Protein AF-A0A821WM45-F1 (afdb_monomer_lite)

Radius of gyration: 23.04 Å; chains: 1; bounding box: 52×31×75 Å

Sequence (99 aa):
MGAAARQQMNRDVIVLRRIILIVTILLVLGVPGPIFIIMRFINGRLHPLAYRITWLTGLTGILFLSIALCIITPQMKTILMTMTVRRIRVAALTTGYRF

pLDDT: mean 78.33, std 7.9, range [47.94, 89.0]

Foldseek 3Di:
DDPVVVVVVVVVVLVVVLVVVLVVLCCVLVVLVVVQVVVCVVVVDRDPVSVVVNVVSVVVSVVVSVVSCCVSPVVNVVVVVVVVVVVVVVVCVVVVPDD

Secondary structure (DSSP, 8-state):
--HHHHHHHHHHHHHHHHHHHHHHHHHHHHTHHHHHHHHHHHHS---HHHHHHHHHHHHHHHHHHHHHHHHH-HHHHHHHHHHHHHHHHHHHHHHTT--

Structure (mmCIF, N/CA/C/O backbone):
data_AF-A0A821WM45-F1
#
_entry.id   AF-A0A821WM45-F1
#
loop_
_atom_site.group_PDB
_atom_site.id
_atom_site.type_symbol
_atom_site.label_atom_id
_atom_site.label_alt_id
_atom_site.label_comp_id
_atom_site.label_asym_id
_atom_site.label_entity_id
_atom_site.label_seq_id
_atom_site.pdbx_PDB_ins_code
_atom_site.Cartn_x
_atom_site.Cartn_y
_atom_site.Cartn_z
_atom_site.occupancy
_atom_site.B_iso_or_equiv
_atom_site.auth_seq_id
_atom_site.auth_comp_id
_atom_site.auth_asym_id
_atom_site.auth_atom_id
_atom_site.pdbx_PDB_model_num
ATOM 1 N N . MET A 1 1 ? -34.455 -14.919 7.027 1.00 54.88 1 MET A N 1
ATOM 2 C CA . MET A 1 1 ? -32.990 -14.706 7.120 1.00 54.88 1 MET A CA 1
ATOM 3 C C . MET A 1 1 ? -32.686 -13.895 8.374 1.00 54.88 1 MET A C 1
ATOM 5 O O . MET A 1 1 ? -33.064 -12.731 8.439 1.00 54.88 1 MET A O 1
ATOM 9 N N . GLY A 1 2 ? -32.122 -14.539 9.401 1.00 71.56 2 GLY A N 1
ATOM 10 C CA . GLY A 1 2 ? -31.995 -13.982 10.754 1.00 71.56 2 GLY A CA 1
ATOM 11 C C . GLY A 1 2 ? -31.004 -12.818 10.867 1.00 71.56 2 GLY A C 1
ATOM 12 O O . GLY A 1 2 ? -30.058 -12.715 10.087 1.00 71.56 2 GLY A O 1
ATOM 13 N N . ALA A 1 3 ? -31.209 -11.949 11.862 1.00 71.06 3 ALA A N 1
ATOM 14 C CA . ALA A 1 3 ? -30.393 -10.757 12.122 1.00 71.06 3 ALA A CA 1
ATOM 15 C C . ALA A 1 3 ? -28.877 -11.044 12.226 1.00 71.06 3 ALA A C 1
ATOM 17 O O . ALA A 1 3 ? -28.067 -10.214 11.814 1.00 71.06 3 ALA A O 1
ATOM 18 N N . ALA A 1 4 ? -28.495 -12.243 12.681 1.00 70.50 4 ALA A N 1
ATOM 19 C CA . ALA A 1 4 ? -27.104 -12.696 12.736 1.00 70.50 4 ALA A CA 1
ATOM 20 C C . ALA A 1 4 ? -26.440 -12.801 11.346 1.00 70.50 4 ALA A C 1
ATOM 22 O O . ALA A 1 4 ? -25.298 -12.380 11.175 1.00 70.50 4 ALA A O 1
ATOM 23 N N . ALA A 1 5 ? -27.168 -13.268 10.322 1.00 73.06 5 ALA A N 1
ATOM 24 C CA . ALA A 1 5 ? -26.644 -13.370 8.956 1.00 73.06 5 ALA A CA 1
ATOM 25 C C . ALA A 1 5 ? -26.374 -11.985 8.340 1.00 73.06 5 ALA A C 1
ATOM 27 O O . ALA A 1 5 ? -25.375 -11.789 7.651 1.00 73.06 5 ALA A O 1
ATOM 28 N N . ARG A 1 6 ? -27.218 -10.989 8.653 1.00 70.00 6 ARG A N 1
ATOM 29 C CA . ARG A 1 6 ? -27.025 -9.595 8.210 1.00 70.00 6 ARG A CA 1
ATOM 30 C C . ARG A 1 6 ? -25.785 -8.954 8.845 1.00 70.00 6 ARG A C 1
ATOM 32 O O . ARG A 1 6 ? -25.069 -8.212 8.180 1.00 70.00 6 ARG A O 1
ATOM 39 N N . GLN A 1 7 ? -25.501 -9.258 10.113 1.00 72.88 7 GLN A N 1
ATOM 40 C CA . GLN A 1 7 ? -24.297 -8.768 10.796 1.00 72.88 7 GLN A CA 1
ATOM 41 C C . GLN A 1 7 ? -23.006 -9.397 10.256 1.00 72.88 7 GLN A C 1
ATOM 43 O O . GLN A 1 7 ? -21.981 -8.716 10.189 1.00 72.88 7 GLN A O 1
ATOM 48 N N . GLN A 1 8 ? -23.039 -10.674 9.868 1.00 75.19 8 GLN A N 1
ATOM 49 C CA . GLN A 1 8 ? -21.914 -11.337 9.202 1.00 75.19 8 GLN A CA 1
ATOM 50 C C . GLN A 1 8 ? -21.615 -10.659 7.856 1.00 75.19 8 GLN A C 1
ATOM 52 O O . GLN A 1 8 ? -20.508 -10.177 7.637 1.00 75.19 8 GLN A O 1
ATOM 57 N N . MET A 1 9 ? -22.652 -10.488 7.030 1.00 79.19 9 MET A N 1
ATOM 58 C CA . MET A 1 9 ? -22.539 -9.904 5.692 1.00 79.19 9 MET A CA 1
ATOM 59 C C . MET A 1 9 ? -21.970 -8.477 5.720 1.00 79.19 9 MET A C 1
ATOM 61 O O . MET A 1 9 ? -21.108 -8.132 4.918 1.00 79.19 9 MET A O 1
ATOM 65 N N . ASN A 1 10 ? -22.377 -7.653 6.693 1.00 81.81 10 ASN A N 1
ATOM 66 C CA . ASN A 1 10 ? -21.825 -6.305 6.853 1.00 81.81 10 ASN A CA 1
ATOM 67 C C . ASN A 1 10 ? -20.331 -6.311 7.212 1.00 81.81 10 ASN A C 1
ATOM 69 O O . ASN A 1 10 ? -19.588 -5.447 6.745 1.00 81.81 10 ASN A O 1
ATOM 73 N N . ARG A 1 11 ? -19.874 -7.269 8.031 1.00 79.12 11 ARG A N 1
ATOM 74 C CA . ARG A 1 11 ? -18.447 -7.408 8.359 1.00 79.12 11 ARG A CA 1
ATOM 75 C C . ARG A 1 11 ? -17.642 -7.806 7.128 1.00 79.12 11 ARG A C 1
ATOM 77 O O . ARG A 1 11 ? -16.610 -7.188 6.869 1.00 79.12 11 ARG A O 1
ATOM 84 N N . ASP A 1 12 ? -18.151 -8.745 6.343 1.00 83.38 12 ASP A N 1
ATOM 85 C CA . ASP A 1 12 ? -17.475 -9.222 5.137 1.00 83.38 12 ASP A CA 1
ATOM 86 C C . ASP A 1 12 ? -17.361 -8.118 4.083 1.00 83.38 12 ASP A C 1
ATOM 88 O O . ASP A 1 12 ? -16.286 -7.910 3.528 1.00 83.38 12 ASP A O 1
ATOM 92 N N . VAL A 1 13 ? -18.414 -7.317 3.883 1.00 85.31 13 VAL A N 1
ATOM 93 C CA . VAL A 1 13 ? -18.382 -6.159 2.970 1.00 85.31 13 VAL A CA 1
ATOM 94 C C . VAL A 1 13 ? -17.336 -5.125 3.400 1.00 85.31 13 VAL A C 1
ATOM 96 O O . VAL A 1 13 ? -16.626 -4.571 2.558 1.00 85.31 13 VAL A O 1
ATOM 99 N N . ILE A 1 14 ? -17.192 -4.872 4.706 1.00 84.88 14 ILE A N 1
ATOM 100 C CA . ILE A 1 14 ? -16.162 -3.960 5.224 1.00 84.88 14 ILE A CA 1
ATOM 101 C C . ILE A 1 14 ? -14.762 -4.510 4.935 1.00 84.88 14 ILE A C 1
ATOM 103 O O . ILE A 1 14 ? -13.890 -3.755 4.501 1.00 84.88 14 ILE A O 1
ATOM 107 N N . VAL A 1 15 ? -14.534 -5.807 5.157 1.00 84.06 15 VAL A N 1
ATOM 108 C CA . VAL A 1 15 ? -13.249 -6.457 4.855 1.00 84.06 15 VAL A CA 1
ATOM 109 C C . VAL A 1 15 ? -12.963 -6.418 3.354 1.00 84.06 15 VAL A C 1
ATOM 111 O O . VAL A 1 15 ? -11.870 -6.022 2.956 1.00 84.06 15 VAL A O 1
ATOM 114 N N . LEU A 1 16 ? -13.953 -6.722 2.516 1.00 86.81 16 LEU A N 1
ATOM 115 C CA . LEU A 1 16 ? -13.817 -6.698 1.063 1.00 86.81 16 LEU A CA 1
ATOM 116 C C . LEU A 1 16 ? -13.443 -5.300 0.558 1.00 86.81 16 LEU A C 1
ATOM 118 O O . LEU A 1 16 ? -12.488 -5.146 -0.201 1.00 86.81 16 LEU A O 1
ATOM 122 N N . ARG A 1 17 ? -14.129 -4.256 1.044 1.00 85.44 17 ARG A N 1
ATOM 123 C CA . ARG A 1 17 ? -13.827 -2.860 0.693 1.00 85.44 17 ARG A CA 1
ATOM 124 C C . ARG A 1 17 ? -12.388 -2.482 1.045 1.00 85.44 17 ARG A C 1
ATOM 126 O O . ARG A 1 17 ? -11.750 -1.746 0.299 1.00 85.44 17 ARG A O 1
ATOM 133 N N . ARG A 1 18 ? -11.866 -2.990 2.163 1.00 83.12 18 ARG A N 1
ATOM 134 C CA . ARG A 1 18 ? -10.480 -2.758 2.599 1.00 83.12 18 ARG A CA 1
ATOM 135 C C . ARG A 1 18 ? -9.471 -3.447 1.691 1.00 83.12 18 ARG A C 1
ATOM 137 O O . ARG A 1 18 ? -8.496 -2.812 1.304 1.00 83.12 18 ARG A O 1
ATOM 144 N N . ILE A 1 19 ? -9.727 -4.702 1.326 1.00 86.25 19 ILE A N 1
ATOM 145 C CA . ILE A 1 19 ? -8.889 -5.449 0.381 1.00 86.25 19 ILE A CA 1
ATOM 146 C C . ILE A 1 19 ? -8.849 -4.715 -0.960 1.00 86.25 19 ILE A C 1
ATOM 148 O O . ILE A 1 19 ? -7.766 -4.448 -1.468 1.00 86.25 19 ILE A O 1
ATOM 152 N N . ILE A 1 20 ? -10.006 -4.304 -1.487 1.00 89.00 20 ILE A N 1
ATOM 153 C CA . ILE A 1 20 ? -10.092 -3.555 -2.749 1.00 89.00 20 ILE A CA 1
ATOM 154 C C . ILE A 1 20 ? -9.277 -2.257 -2.676 1.00 89.00 20 ILE A C 1
ATOM 156 O O . ILE A 1 20 ? -8.554 -1.934 -3.617 1.00 89.00 20 ILE A O 1
ATOM 160 N N . LEU A 1 21 ? -9.343 -1.532 -1.556 1.00 85.50 21 LEU A N 1
ATOM 161 C CA . LEU A 1 21 ? -8.597 -0.288 -1.366 1.00 85.50 21 LEU A CA 1
ATOM 162 C C . LEU A 1 21 ? -7.079 -0.548 -1.358 1.00 85.50 21 LEU A C 1
ATOM 164 O O . LEU A 1 21 ? -6.345 0.117 -2.085 1.00 85.50 21 LEU A O 1
ATOM 168 N N . ILE A 1 22 ? -6.617 -1.556 -0.612 1.00 84.44 22 ILE A N 1
ATOM 169 C CA . ILE A 1 22 ? -5.199 -1.952 -0.561 1.00 84.44 22 ILE A CA 1
ATOM 170 C C . ILE A 1 22 ? -4.699 -2.386 -1.943 1.00 84.44 22 ILE A C 1
ATOM 172 O O . ILE A 1 22 ? -3.644 -1.931 -2.381 1.00 84.44 22 ILE A O 1
ATOM 176 N N . VAL A 1 23 ? -5.467 -3.217 -2.651 1.00 86.75 23 VAL A N 1
ATOM 177 C CA . VAL A 1 23 ? -5.126 -3.687 -4.001 1.00 86.75 23 VAL A CA 1
ATOM 178 C C . VAL A 1 23 ? -5.061 -2.519 -4.984 1.00 86.75 23 VAL A C 1
ATOM 180 O O . VAL A 1 23 ? -4.114 -2.432 -5.758 1.00 86.75 23 VAL A O 1
ATOM 183 N N . THR A 1 24 ? -6.007 -1.580 -4.921 1.00 87.50 24 THR A N 1
ATOM 184 C CA . THR A 1 24 ? -5.997 -0.383 -5.779 1.00 87.50 24 THR A CA 1
ATOM 185 C C . THR A 1 24 ? -4.756 0.473 -5.528 1.00 87.50 24 THR A C 1
ATOM 187 O O . THR A 1 24 ? -4.091 0.881 -6.477 1.00 87.50 24 THR A O 1
ATOM 190 N N . ILE A 1 25 ? -4.403 0.705 -4.259 1.00 83.94 25 ILE A N 1
ATOM 191 C CA . ILE A 1 25 ? -3.190 1.444 -3.876 1.00 83.94 25 ILE A CA 1
ATOM 192 C C . ILE A 1 25 ? -1.939 0.740 -4.415 1.00 83.94 25 ILE A C 1
ATOM 194 O O . ILE A 1 25 ? -1.094 1.382 -5.039 1.00 83.94 25 ILE A O 1
ATOM 198 N N . LEU A 1 26 ? -1.839 -0.578 -4.222 1.00 83.69 26 LEU A N 1
ATOM 199 C CA . LEU A 1 26 ? -0.725 -1.389 -4.715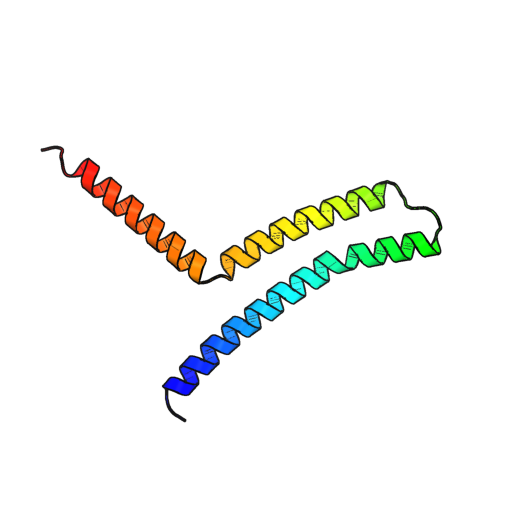 1.00 83.69 26 LEU A CA 1
ATOM 200 C C . LEU A 1 26 ? -0.605 -1.348 -6.237 1.00 83.69 26 LEU A C 1
ATOM 202 O O . LEU A 1 26 ? 0.506 -1.247 -6.743 1.00 83.69 26 LEU A O 1
ATOM 206 N N . LEU A 1 27 ? -1.720 -1.393 -6.968 1.00 85.31 27 LEU A N 1
ATOM 207 C CA . LEU A 1 27 ? -1.704 -1.290 -8.426 1.00 85.31 27 LEU A CA 1
ATOM 208 C C . LEU A 1 27 ? -1.211 0.088 -8.874 1.00 85.31 27 LEU A C 1
ATOM 210 O O . LEU A 1 27 ? -0.281 0.168 -9.669 1.00 85.31 27 LEU A O 1
ATOM 214 N N . VAL A 1 28 ? -1.762 1.174 -8.327 1.00 84.94 28 VAL A N 1
ATOM 215 C CA . VAL A 1 28 ? -1.370 2.541 -8.715 1.00 84.94 28 VAL A CA 1
ATOM 216 C C . VAL A 1 28 ? 0.108 2.814 -8.423 1.00 84.94 28 VAL A C 1
ATOM 218 O O . VAL A 1 28 ? 0.804 3.395 -9.253 1.00 84.94 28 VAL A O 1
ATOM 221 N N . LEU A 1 29 ? 0.609 2.371 -7.269 1.00 81.56 29 LEU A N 1
ATOM 222 C CA . LEU A 1 29 ? 2.008 2.570 -6.875 1.00 81.56 29 LEU A CA 1
ATOM 223 C C . LEU A 1 29 ? 2.970 1.557 -7.504 1.00 81.56 29 LEU A C 1
ATOM 225 O O . LEU A 1 29 ? 4.154 1.853 -7.652 1.00 81.56 29 LEU A O 1
ATOM 229 N N . GLY A 1 30 ? 2.481 0.367 -7.849 1.00 78.31 30 GLY A N 1
ATOM 230 C CA . GLY A 1 30 ? 3.275 -0.726 -8.401 1.00 78.31 30 GLY A CA 1
ATOM 231 C C . GLY A 1 30 ? 3.483 -0.626 -9.908 1.00 78.31 30 GLY A C 1
ATOM 232 O O . GLY A 1 30 ? 4.529 -1.038 -10.390 1.00 78.31 30 GLY A O 1
ATOM 233 N N . VAL A 1 31 ? 2.539 -0.040 -10.652 1.00 83.56 31 VAL A N 1
ATOM 234 C CA . VAL A 1 31 ? 2.581 0.110 -12.122 1.00 83.56 31 VAL A CA 1
ATOM 235 C C . VAL A 1 31 ? 3.796 0.886 -12.672 1.00 83.56 31 VAL A C 1
ATOM 237 O O . VAL A 1 31 ? 4.333 0.473 -13.702 1.00 83.56 31 VAL A O 1
ATOM 240 N N . PRO A 1 32 ? 4.301 1.956 -12.029 1.00 81.00 32 PRO A N 1
ATOM 241 C CA . PRO A 1 32 ? 5.463 2.698 -12.524 1.00 81.00 32 PRO A CA 1
ATOM 242 C C . PRO A 1 32 ? 6.727 1.839 -12.670 1.00 81.00 32 PRO A C 1
ATOM 244 O O . PRO A 1 32 ? 7.489 2.024 -13.616 1.00 81.00 32 PRO A O 1
ATOM 247 N N . GLY A 1 33 ? 6.942 0.868 -11.775 1.00 81.19 33 GLY A N 1
ATOM 248 C CA . GLY A 1 33 ? 8.131 0.007 -11.785 1.00 81.19 33 GLY A CA 1
ATOM 249 C C . GLY A 1 33 ? 8.263 -0.833 -13.065 1.00 81.19 33 GLY A C 1
ATOM 250 O O . GLY A 1 33 ? 9.255 -0.685 -13.784 1.00 81.19 33 GLY A O 1
ATOM 251 N N . PRO A 1 34 ? 7.269 -1.677 -13.400 1.00 83.69 34 PRO A N 1
ATOM 252 C CA . PRO A 1 34 ? 7.224 -2.419 -14.654 1.00 83.69 34 PRO A CA 1
ATOM 253 C C . PRO A 1 34 ? 7.346 -1.525 -15.890 1.00 83.69 34 PRO A C 1
ATOM 255 O O . PRO A 1 34 ? 8.065 -1.889 -16.816 1.00 83.69 34 PRO A O 1
ATOM 258 N N . ILE A 1 35 ? 6.723 -0.339 -15.896 1.00 84.38 35 ILE A N 1
ATOM 259 C CA . ILE A 1 35 ? 6.846 0.617 -17.010 1.00 84.38 35 ILE A CA 1
ATOM 260 C C . ILE A 1 35 ? 8.309 1.031 -17.215 1.00 84.38 35 ILE A C 1
ATOM 262 O O . ILE A 1 35 ? 8.801 1.002 -18.344 1.00 84.38 35 ILE A O 1
ATOM 266 N N . PHE A 1 36 ? 9.039 1.357 -16.142 1.00 81.81 36 PHE A N 1
ATOM 267 C CA . PHE A 1 36 ? 10.461 1.697 -16.244 1.00 81.81 36 PHE A CA 1
ATOM 268 C C . PHE A 1 36 ? 11.326 0.516 -16.699 1.00 81.81 36 PHE A C 1
ATOM 270 O O . PHE A 1 36 ? 12.279 0.715 -17.455 1.00 81.81 36 PHE A O 1
ATOM 277 N N . ILE A 1 37 ? 10.992 -0.712 -16.289 1.00 81.88 37 ILE A N 1
ATOM 278 C CA . ILE A 1 37 ? 11.679 -1.926 -16.756 1.00 81.88 37 ILE A CA 1
ATOM 279 C C . ILE A 1 37 ? 11.448 -2.129 -18.258 1.00 81.88 37 ILE A C 1
ATOM 281 O O . ILE A 1 37 ? 12.406 -2.364 -18.992 1.00 81.88 37 ILE A O 1
ATOM 285 N N . ILE A 1 38 ? 10.211 -1.980 -18.735 1.00 85.69 38 ILE A N 1
ATOM 286 C CA . ILE A 1 38 ? 9.880 -2.085 -20.163 1.00 85.69 38 ILE A CA 1
ATOM 287 C C . ILE A 1 38 ? 10.619 -1.001 -20.959 1.00 85.69 38 ILE A C 1
ATOM 289 O O . ILE A 1 38 ? 11.251 -1.304 -21.970 1.00 85.69 38 ILE A O 1
ATOM 293 N N . MET A 1 39 ? 10.638 0.243 -20.468 1.00 81.69 39 MET A N 1
ATOM 294 C CA . MET A 1 39 ? 11.414 1.327 -21.082 1.00 81.69 39 MET A CA 1
ATOM 295 C C . MET A 1 39 ? 12.911 1.006 -21.172 1.00 81.69 39 MET A C 1
ATOM 297 O O . MET A 1 39 ? 13.538 1.334 -22.180 1.00 81.69 39 MET A O 1
ATOM 301 N N . ARG A 1 40 ? 13.489 0.345 -20.157 1.00 79.31 40 ARG A N 1
ATOM 302 C CA . ARG A 1 40 ? 14.885 -0.122 -20.189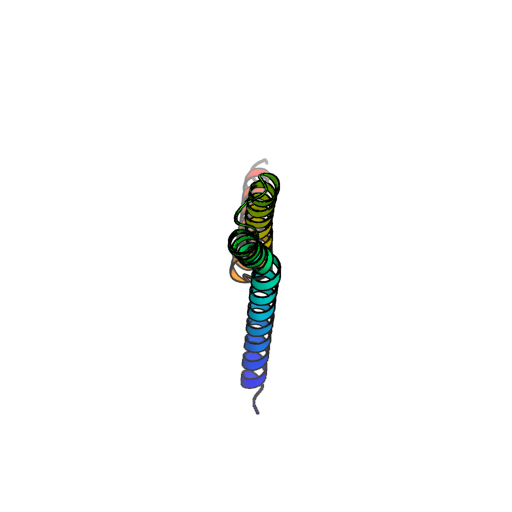 1.00 79.31 40 ARG A CA 1
ATOM 303 C C . ARG A 1 40 ? 15.126 -1.096 -21.332 1.00 79.31 40 ARG A C 1
ATOM 305 O O . ARG A 1 40 ? 16.135 -0.977 -22.019 1.00 79.31 40 ARG A O 1
ATOM 312 N N . PHE A 1 41 ? 14.226 -2.065 -21.484 1.00 84.00 41 PHE A N 1
ATOM 313 C CA . PHE A 1 41 ? 14.336 -3.106 -22.500 1.00 84.00 41 PHE A CA 1
ATOM 314 C C . PHE A 1 41 ? 14.231 -2.533 -23.913 1.00 84.00 41 PHE A C 1
ATOM 316 O O . PHE A 1 41 ? 14.992 -2.946 -24.779 1.00 84.00 41 PHE A O 1
ATOM 323 N N . ILE A 1 42 ? 13.347 -1.554 -24.130 1.00 86.25 42 ILE A N 1
ATOM 324 C CA . ILE A 1 42 ? 13.147 -0.934 -25.447 1.00 86.25 42 ILE A CA 1
ATOM 325 C C . ILE A 1 42 ? 14.300 0.012 -25.805 1.00 86.25 42 ILE A C 1
ATOM 327 O O . ILE A 1 42 ? 14.860 -0.081 -26.892 1.00 86.25 42 ILE A O 1
ATOM 331 N N . ASN A 1 43 ? 14.675 0.924 -24.903 1.00 82.69 43 ASN A N 1
ATOM 332 C CA . ASN A 1 43 ? 15.633 1.989 -25.226 1.00 82.69 43 ASN A CA 1
ATOM 333 C C . ASN A 1 43 ? 17.101 1.594 -25.000 1.00 82.69 43 ASN A C 1
ATOM 335 O O . ASN A 1 43 ? 18.001 2.359 -25.345 1.00 82.69 43 ASN A O 1
ATOM 339 N N . GLY A 1 44 ? 17.371 0.462 -24.340 1.00 78.12 44 GLY A N 1
ATOM 340 C CA . GLY A 1 44 ? 18.725 0.002 -23.997 1.00 78.12 44 GLY A CA 1
ATOM 341 C C . GLY A 1 44 ? 19.491 0.907 -23.018 1.00 78.12 44 GLY A C 1
ATOM 342 O O . GLY A 1 44 ? 20.590 0.564 -22.583 1.00 78.12 44 GLY A O 1
ATOM 343 N N . ARG A 1 45 ? 18.927 2.060 -22.637 1.00 75.69 45 ARG A N 1
ATOM 344 C CA . ARG A 1 45 ? 19.506 3.036 -21.709 1.00 75.69 45 ARG A CA 1
ATOM 345 C C . ARG A 1 45 ? 18.477 3.420 -20.659 1.00 75.69 45 ARG A C 1
ATOM 347 O O . ARG A 1 45 ? 17.357 3.808 -20.984 1.00 75.69 45 ARG A O 1
ATOM 354 N N . LEU A 1 46 ? 18.873 3.342 -19.391 1.00 69.75 46 LEU A N 1
ATOM 355 C CA . LEU A 1 46 ? 18.065 3.842 -18.287 1.00 69.75 46 LEU A CA 1
ATOM 356 C C . LEU A 1 46 ? 18.509 5.265 -17.961 1.00 69.75 46 LEU A C 1
ATOM 358 O O . LEU A 1 46 ? 19.666 5.484 -17.603 1.00 69.75 46 LEU A O 1
ATOM 362 N N . HIS A 1 47 ? 17.603 6.236 -18.070 1.00 77.31 47 HIS A N 1
ATOM 363 C CA . HIS A 1 47 ? 17.914 7.590 -17.626 1.00 77.31 47 HIS A CA 1
ATOM 364 C C . HIS A 1 47 ? 18.160 7.557 -16.106 1.00 77.31 47 HIS A C 1
ATOM 366 O O . HIS A 1 47 ? 17.336 6.992 -15.383 1.00 77.31 47 HIS A O 1
ATOM 372 N N . PRO A 1 48 ? 19.226 8.177 -15.572 1.00 78.69 48 PRO A N 1
ATOM 373 C CA . PRO A 1 48 ? 19.494 8.182 -14.129 1.00 78.69 48 PRO A CA 1
ATOM 374 C C . PRO A 1 48 ? 18.341 8.783 -13.304 1.00 78.69 48 PRO A C 1
ATOM 376 O O . PRO A 1 48 ? 18.157 8.440 -12.136 1.00 78.69 48 PRO A O 1
ATOM 379 N N . LEU A 1 49 ? 17.512 9.630 -13.924 1.00 80.00 49 LEU A N 1
ATOM 380 C CA . LEU A 1 49 ? 16.275 10.138 -13.329 1.00 80.00 49 LEU A CA 1
ATOM 381 C C . LEU A 1 49 ? 15.244 9.033 -13.058 1.00 80.00 49 LEU A C 1
ATOM 383 O O . LEU A 1 49 ? 14.592 9.068 -12.020 1.00 80.00 49 LEU A O 1
ATOM 387 N N . ALA A 1 50 ? 15.114 8.044 -13.946 1.00 79.75 50 ALA A N 1
ATOM 388 C CA . ALA A 1 50 ? 14.146 6.956 -13.799 1.00 79.75 50 ALA A CA 1
ATOM 389 C C . ALA A 1 50 ? 14.412 6.139 -12.528 1.00 79.75 50 ALA A C 1
ATOM 391 O O . ALA A 1 50 ? 13.479 5.765 -11.821 1.00 79.75 50 ALA A O 1
ATOM 392 N N . TYR A 1 51 ? 15.687 5.941 -12.180 1.00 79.00 51 TYR A N 1
ATOM 393 C CA . TYR A 1 51 ? 16.072 5.279 -10.936 1.00 79.00 51 TYR A CA 1
ATOM 394 C C . TYR A 1 51 ? 15.624 6.079 -9.705 1.00 79.00 51 TYR A C 1
ATOM 396 O O . TYR A 1 51 ? 15.010 5.524 -8.797 1.00 79.00 51 TYR A O 1
ATOM 404 N N . ARG A 1 52 ? 15.858 7.399 -9.696 1.00 83.06 52 ARG A N 1
ATOM 405 C CA . ARG A 1 52 ? 15.436 8.280 -8.591 1.00 83.06 52 ARG A CA 1
ATOM 406 C C . ARG A 1 52 ? 13.920 8.319 -8.436 1.00 83.06 52 ARG A C 1
ATOM 408 O O . ARG A 1 52 ? 13.427 8.248 -7.315 1.00 83.06 52 ARG A O 1
ATOM 415 N N . ILE A 1 53 ? 13.196 8.395 -9.552 1.00 82.44 53 ILE A N 1
ATOM 416 C CA . ILE A 1 53 ? 11.732 8.368 -9.556 1.00 82.44 53 ILE A CA 1
ATOM 417 C C . ILE A 1 53 ? 11.243 7.031 -9.001 1.00 82.44 53 ILE A C 1
ATOM 419 O O . ILE A 1 53 ? 10.431 7.033 -8.088 1.00 82.44 53 ILE A O 1
ATOM 423 N N . THR A 1 54 ? 11.801 5.906 -9.452 1.00 81.38 54 THR A N 1
ATOM 424 C CA . THR A 1 54 ? 11.415 4.572 -8.959 1.00 81.38 54 THR A CA 1
ATOM 425 C C . THR A 1 54 ? 11.607 4.447 -7.445 1.00 81.38 54 THR A C 1
ATOM 427 O O . THR A 1 54 ? 10.710 3.977 -6.747 1.00 81.38 54 THR A O 1
ATOM 430 N N . TRP A 1 55 ? 12.739 4.919 -6.912 1.00 82.06 55 TRP A N 1
ATOM 431 C CA . TRP A 1 55 ? 12.989 4.925 -5.467 1.00 82.06 55 TRP A CA 1
ATOM 432 C C . TRP A 1 55 ? 12.025 5.830 -4.697 1.00 82.06 55 TRP A C 1
ATOM 434 O O . TRP A 1 55 ? 11.497 5.418 -3.665 1.00 82.06 55 TRP A O 1
ATOM 444 N N . LEU A 1 56 ? 11.746 7.034 -5.203 1.00 83.25 56 LEU A N 1
ATOM 445 C CA . LEU A 1 56 ? 10.766 7.940 -4.597 1.00 83.25 56 LEU A CA 1
ATOM 446 C C . LEU A 1 56 ? 9.356 7.338 -4.606 1.00 83.25 56 LEU A C 1
ATOM 448 O O . LEU A 1 56 ? 8.648 7.416 -3.601 1.00 83.25 56 LEU A O 1
ATOM 452 N N . THR A 1 57 ? 8.953 6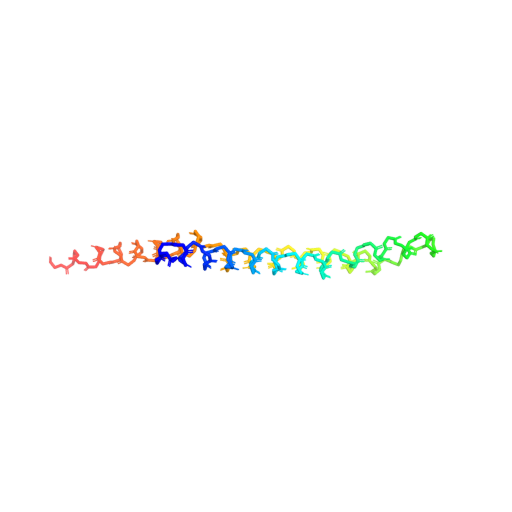.693 -5.700 1.00 83.19 57 THR A N 1
ATOM 453 C CA . THR A 1 57 ? 7.652 6.022 -5.804 1.00 83.19 57 THR A CA 1
ATOM 454 C C . THR A 1 57 ? 7.562 4.821 -4.863 1.00 83.19 57 THR A C 1
ATOM 456 O O . THR A 1 57 ? 6.545 4.641 -4.200 1.00 83.19 57 THR A O 1
ATOM 459 N N . GLY A 1 58 ? 8.641 4.046 -4.715 1.00 82.38 58 GLY A N 1
ATOM 460 C CA . GLY A 1 58 ? 8.707 2.955 -3.741 1.00 82.38 58 GLY A CA 1
ATOM 461 C C . GLY A 1 58 ? 8.567 3.443 -2.295 1.00 82.38 58 GLY A C 1
ATOM 462 O O . GLY A 1 58 ? 7.754 2.913 -1.538 1.00 82.38 58 GLY A O 1
ATOM 463 N N . LEU A 1 59 ? 9.302 4.495 -1.917 1.00 87.25 59 LEU A N 1
ATOM 464 C CA . LEU A 1 59 ? 9.252 5.069 -0.567 1.00 87.25 59 LEU A CA 1
ATOM 465 C C . LEU A 1 59 ? 7.887 5.675 -0.241 1.00 87.25 59 LEU A C 1
ATOM 467 O O . LEU A 1 59 ? 7.316 5.392 0.813 1.00 87.25 59 LEU A O 1
ATOM 471 N N . THR A 1 60 ? 7.345 6.483 -1.154 1.00 85.12 60 THR A N 1
ATOM 472 C CA . THR A 1 60 ? 6.001 7.051 -0.990 1.00 85.12 60 THR A CA 1
ATOM 473 C C . THR A 1 60 ? 4.955 5.946 -0.920 1.00 85.12 60 THR A C 1
ATOM 475 O O . THR A 1 60 ? 4.064 6.012 -0.077 1.00 85.12 60 THR A O 1
ATOM 478 N N . GLY A 1 61 ? 5.107 4.879 -1.706 1.00 84.88 61 GLY A N 1
ATOM 479 C CA . GLY A 1 61 ? 4.192 3.751 -1.675 1.00 84.88 61 GLY A CA 1
ATOM 480 C C . GLY A 1 61 ? 4.181 2.993 -0.350 1.00 84.88 61 GLY A C 1
ATOM 481 O O . GLY A 1 61 ? 3.105 2.724 0.183 1.00 84.88 61 GLY A O 1
ATOM 482 N N . ILE A 1 62 ? 5.351 2.720 0.235 1.00 85.50 62 ILE A N 1
ATOM 483 C CA . ILE A 1 62 ? 5.455 2.108 1.572 1.00 85.50 62 ILE A CA 1
ATOM 484 C C . ILE A 1 62 ? 4.786 2.999 2.627 1.00 85.50 62 ILE A C 1
ATOM 486 O O . ILE A 1 62 ? 4.066 2.506 3.497 1.00 85.50 62 ILE A O 1
ATOM 490 N N . LEU A 1 63 ? 4.984 4.314 2.532 1.00 86.88 63 LEU A N 1
ATOM 491 C CA . LEU A 1 63 ? 4.422 5.281 3.470 1.00 86.88 63 LEU A CA 1
ATOM 492 C C . LEU A 1 63 ? 2.886 5.318 3.382 1.00 86.88 63 LEU A C 1
ATOM 494 O O . LEU A 1 63 ? 2.208 5.207 4.405 1.00 86.88 63 LEU A O 1
ATOM 498 N N . PHE A 1 64 ? 2.326 5.367 2.169 1.00 85.31 64 PHE A N 1
ATOM 499 C CA . PHE A 1 64 ? 0.878 5.285 1.948 1.00 85.31 64 PHE A CA 1
ATOM 500 C C . PHE A 1 64 ? 0.288 3.948 2.395 1.00 85.31 64 PHE A C 1
ATOM 502 O O . PHE A 1 64 ? -0.773 3.935 3.017 1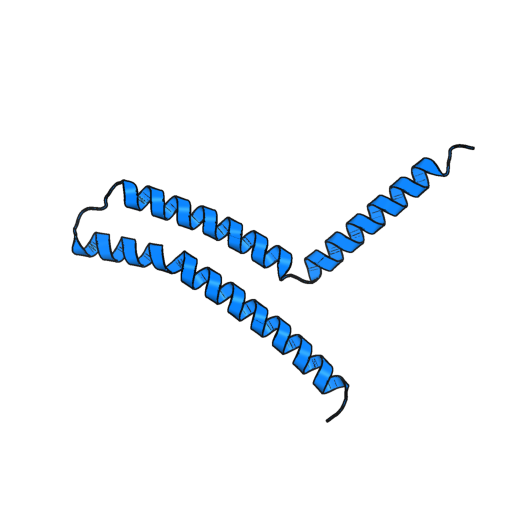.00 85.31 64 PHE A O 1
ATOM 509 N N . LEU A 1 65 ? 0.973 2.833 2.129 1.00 84.25 65 LEU A N 1
ATOM 510 C CA . LEU A 1 65 ? 0.531 1.508 2.560 1.00 84.25 65 LEU A CA 1
ATOM 511 C C . LEU A 1 65 ? 0.479 1.414 4.091 1.00 84.25 65 LEU A C 1
ATOM 513 O O . LEU A 1 65 ? -0.493 0.903 4.642 1.00 84.25 65 LEU A O 1
ATOM 517 N N . SER A 1 66 ? 1.489 1.954 4.777 1.00 85.00 66 SER A N 1
ATOM 518 C CA . SER A 1 66 ? 1.554 1.998 6.241 1.00 85.00 66 SER A CA 1
ATOM 519 C C . SER A 1 66 ? 0.399 2.812 6.840 1.00 85.00 66 SER A C 1
ATOM 521 O O . SER A 1 66 ? -0.298 2.342 7.743 1.00 85.00 66 SER A O 1
ATOM 523 N N . ILE A 1 67 ? 0.112 3.995 6.281 1.00 83.50 67 ILE A N 1
ATOM 524 C CA . ILE A 1 67 ? -1.033 4.821 6.700 1.00 83.50 67 ILE A CA 1
ATOM 525 C C . ILE A 1 67 ? -2.356 4.097 6.426 1.00 83.50 67 ILE A C 1
ATOM 527 O O . ILE A 1 67 ? -3.222 4.035 7.302 1.00 83.50 67 ILE A O 1
ATOM 531 N N . ALA A 1 68 ? -2.515 3.519 5.233 1.00 82.19 68 ALA A N 1
ATOM 532 C CA . ALA A 1 68 ? -3.721 2.793 4.857 1.00 82.19 68 ALA A CA 1
ATOM 533 C C . ALA A 1 68 ? -3.971 1.614 5.803 1.00 82.19 68 ALA A C 1
ATOM 535 O O . ALA A 1 68 ? -5.079 1.479 6.317 1.00 82.19 68 ALA A O 1
ATOM 536 N N . LEU A 1 69 ? -2.946 0.813 6.107 1.00 80.00 69 LEU A N 1
ATOM 537 C CA . LEU A 1 69 ? -3.024 -0.285 7.074 1.00 80.00 69 LEU A CA 1
ATOM 538 C C . LEU A 1 69 ? -3.401 0.204 8.474 1.00 80.00 69 LEU A C 1
ATOM 540 O O . LEU A 1 69 ? -4.225 -0.436 9.128 1.00 80.00 69 LEU A O 1
ATOM 544 N N . CYS A 1 70 ? -2.871 1.344 8.918 1.00 78.00 70 CYS A N 1
ATOM 545 C CA . CYS A 1 70 ? -3.218 1.933 10.210 1.00 78.00 70 CYS A CA 1
ATOM 546 C C . CYS A 1 70 ? -4.709 2.318 10.291 1.00 78.00 70 CYS A C 1
ATOM 548 O O . CYS A 1 70 ? -5.383 2.006 11.273 1.00 78.00 70 CYS A O 1
ATOM 550 N N . ILE A 1 71 ? -5.261 2.917 9.229 1.00 75.38 71 ILE A N 1
ATOM 551 C CA . ILE A 1 71 ? -6.684 3.303 9.151 1.00 75.38 71 ILE A CA 1
ATOM 552 C C . ILE A 1 71 ? -7.591 2.070 9.024 1.00 75.38 71 ILE A C 1
ATOM 554 O O . ILE A 1 71 ? -8.686 2.007 9.591 1.00 75.38 71 ILE A O 1
ATOM 558 N N . ILE A 1 72 ? -7.146 1.086 8.248 1.00 71.75 72 ILE A N 1
ATOM 559 C CA . ILE A 1 72 ? -7.929 -0.088 7.879 1.00 71.75 72 ILE A CA 1
ATOM 560 C C . ILE A 1 72 ? -7.970 -1.119 9.008 1.00 71.75 72 ILE A C 1
ATOM 562 O O . ILE A 1 72 ? -8.994 -1.777 9.183 1.00 71.75 72 ILE A O 1
ATOM 566 N N . THR A 1 73 ? -6.906 -1.272 9.793 1.00 78.12 73 THR A N 1
ATOM 567 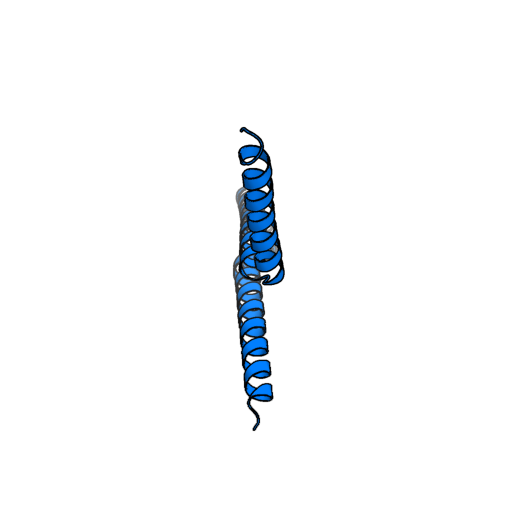C CA . THR A 1 73 ? -6.810 -2.351 10.780 1.00 78.12 73 THR A CA 1
ATOM 568 C C . THR A 1 73 ? -7.631 -2.011 12.031 1.00 78.12 73 THR A C 1
ATOM 570 O O . THR A 1 73 ? -7.237 -1.159 12.827 1.00 78.12 73 THR A O 1
ATOM 573 N N . PRO A 1 74 ? -8.768 -2.690 12.285 1.00 67.38 74 PRO A N 1
ATOM 574 C CA . PRO A 1 74 ? -9.647 -2.357 13.406 1.00 67.38 74 PRO A CA 1
ATOM 575 C C . PRO A 1 74 ? -8.970 -2.645 14.752 1.00 67.38 74 PRO A C 1
ATOM 577 O O . PRO A 1 74 ? -9.226 -1.945 15.726 1.00 67.38 74 PRO A O 1
ATOM 580 N N . GLN A 1 75 ? -8.055 -3.619 14.782 1.00 69.19 75 GLN A N 1
ATOM 581 C CA . GLN A 1 75 ? -7.248 -3.951 15.954 1.00 69.19 75 GLN A CA 1
ATOM 582 C C . GLN A 1 75 ? -6.363 -2.774 16.382 1.00 69.19 75 GLN A C 1
ATOM 584 O O . GLN A 1 75 ? -6.239 -2.520 17.577 1.00 69.19 75 GLN A O 1
ATOM 589 N N . MET A 1 76 ? -5.820 -1.992 15.437 1.00 65.56 76 MET A N 1
ATOM 590 C CA . MET A 1 76 ? -5.062 -0.783 15.778 1.00 65.56 76 MET A CA 1
ATOM 591 C C . MET A 1 76 ? -5.946 0.269 16.442 1.00 65.56 76 MET A C 1
ATOM 593 O O . MET A 1 76 ? -5.523 0.884 17.417 1.00 65.56 76 MET A O 1
ATOM 597 N N . LYS A 1 77 ? -7.197 0.427 15.990 1.00 66.75 77 LYS A N 1
ATOM 598 C CA . LYS A 1 77 ? -8.161 1.328 16.637 1.00 66.75 77 LYS A CA 1
ATOM 599 C C . LYS A 1 77 ? -8.433 0.902 18.084 1.00 66.75 77 LYS A C 1
ATOM 601 O O . LYS A 1 77 ? -8.450 1.748 18.975 1.00 66.75 77 LYS A O 1
ATOM 606 N N . THR A 1 78 ? -8.588 -0.399 18.332 1.00 74.06 78 THR A N 1
ATOM 607 C CA . THR A 1 78 ? -8.779 -0.946 19.684 1.00 74.06 78 THR A CA 1
ATOM 608 C C . THR A 1 78 ? -7.546 -0.733 20.565 1.00 74.06 78 THR A C 1
ATOM 610 O O . THR A 1 78 ? -7.683 -0.318 21.716 1.00 74.06 78 THR A O 1
ATOM 613 N N . ILE A 1 79 ? -6.341 -0.955 20.031 1.00 76.88 79 ILE A N 1
ATOM 614 C CA . ILE A 1 79 ? -5.078 -0.734 20.750 1.00 76.88 79 ILE A CA 1
ATOM 615 C C . ILE A 1 79 ? -4.897 0.750 21.086 1.00 76.88 79 ILE A C 1
ATOM 617 O O . ILE A 1 79 ? -4.638 1.076 22.243 1.00 76.88 79 ILE A O 1
ATOM 621 N N . LEU A 1 80 ? -5.103 1.652 20.122 1.00 73.00 80 LEU A N 1
ATOM 622 C CA . LEU A 1 80 ? -5.011 3.102 20.324 1.00 73.00 80 LEU A CA 1
ATOM 623 C C . LEU A 1 80 ? -5.995 3.583 21.389 1.00 73.00 80 LEU A C 1
ATOM 625 O O . LEU A 1 80 ? -5.606 4.285 22.318 1.00 73.00 80 LEU A O 1
ATOM 629 N N . MET A 1 81 ? -7.254 3.150 21.310 1.00 74.75 81 MET A N 1
ATOM 630 C CA . MET A 1 81 ? -8.271 3.524 22.292 1.00 74.75 81 MET A CA 1
ATOM 631 C C . MET A 1 81 ? -7.913 3.000 23.692 1.00 74.75 81 MET A C 1
ATOM 633 O O . MET A 1 81 ? -8.025 3.730 24.676 1.00 74.75 81 MET A O 1
ATOM 637 N N . THR A 1 82 ? -7.388 1.775 23.783 1.00 78.06 82 THR A N 1
ATOM 638 C CA . THR A 1 82 ? -6.919 1.188 25.048 1.00 78.06 82 THR A CA 1
ATOM 639 C C . THR A 1 82 ? -5.720 1.951 25.618 1.00 78.06 82 THR A C 1
ATOM 641 O O . THR A 1 82 ? -5.662 2.197 26.824 1.00 78.06 82 THR A O 1
ATOM 644 N N . MET A 1 83 ? -4.773 2.367 24.774 1.00 77.25 83 MET A N 1
ATOM 645 C CA . MET A 1 83 ? -3.614 3.162 25.188 1.00 77.25 83 MET A CA 1
ATOM 646 C C . MET A 1 83 ? -4.021 4.543 25.708 1.00 77.25 83 MET A C 1
ATOM 648 O O . MET A 1 83 ? -3.521 4.964 26.753 1.00 77.25 83 MET A O 1
ATOM 652 N N . THR A 1 84 ? -4.953 5.227 25.043 1.00 78.81 84 THR A N 1
ATOM 653 C CA . THR A 1 84 ? -5.450 6.536 25.491 1.00 78.81 84 THR A CA 1
ATOM 654 C C . THR A 1 84 ? -6.165 6.425 26.837 1.00 78.81 84 THR A C 1
ATOM 656 O O . THR A 1 84 ? -5.882 7.201 27.748 1.00 78.81 84 THR A O 1
ATOM 659 N N . VAL A 1 85 ? -7.013 5.406 27.019 1.00 77.94 85 VAL A N 1
ATOM 660 C CA . VAL A 1 85 ? -7.695 5.155 28.302 1.00 77.94 85 VAL A CA 1
ATOM 661 C C . VAL A 1 85 ? -6.695 4.842 29.419 1.00 77.94 85 VAL A C 1
ATOM 663 O O . VAL A 1 85 ? -6.842 5.347 30.533 1.00 77.94 85 VAL A O 1
ATOM 666 N N . ARG A 1 86 ? -5.645 4.055 29.136 1.00 77.19 86 ARG A N 1
ATOM 667 C CA . ARG A 1 86 ? -4.574 3.788 30.110 1.00 77.19 86 ARG A CA 1
ATOM 668 C C . ARG A 1 86 ? -3.842 5.067 30.510 1.00 77.19 86 ARG A C 1
ATOM 670 O O . ARG A 1 86 ? -3.631 5.273 31.700 1.00 77.19 86 ARG A O 1
ATOM 677 N N . ARG A 1 87 ? -3.505 5.944 29.559 1.00 78.69 87 ARG A N 1
ATOM 678 C CA . ARG A 1 87 ? -2.844 7.225 29.866 1.00 78.69 87 ARG A CA 1
ATOM 679 C C . ARG A 1 87 ? -3.710 8.134 30.739 1.00 78.69 87 ARG A C 1
ATOM 681 O O . ARG A 1 87 ? -3.191 8.700 31.694 1.00 78.69 87 ARG A O 1
ATOM 688 N N . ILE A 1 88 ? -5.015 8.215 30.470 1.00 78.75 88 ILE A N 1
ATOM 689 C CA . ILE A 1 88 ? -5.955 9.010 31.278 1.00 78.75 88 ILE A CA 1
ATOM 690 C C . ILE A 1 88 ? -6.070 8.449 32.702 1.00 78.75 88 ILE A C 1
ATOM 692 O O . ILE A 1 88 ? -5.991 9.209 33.663 1.00 78.75 88 ILE A O 1
ATOM 696 N N . ARG A 1 89 ? -6.195 7.122 32.860 1.00 70.38 89 ARG A N 1
ATOM 697 C CA . ARG A 1 89 ? -6.236 6.492 34.193 1.00 70.38 89 ARG A CA 1
ATOM 698 C C . ARG A 1 89 ? -4.959 6.731 34.991 1.00 70.38 89 ARG A C 1
ATOM 700 O O . ARG A 1 89 ? -5.041 7.044 36.171 1.00 70.38 89 ARG A O 1
ATOM 707 N N . VAL A 1 90 ? -3.795 6.589 34.359 1.00 77.62 90 VAL A N 1
ATOM 708 C CA . VAL A 1 90 ? -2.509 6.816 35.033 1.00 77.62 90 VAL A CA 1
ATOM 709 C C . VAL A 1 90 ? -2.375 8.279 35.460 1.00 77.62 90 VAL A C 1
ATOM 711 O O . VAL A 1 90 ? -1.997 8.523 36.598 1.00 77.62 90 VAL A O 1
ATOM 714 N N . ALA A 1 91 ? -2.753 9.236 34.606 1.00 74.56 91 ALA A N 1
ATOM 715 C CA . ALA A 1 91 ? -2.719 10.662 34.938 1.00 74.56 91 ALA A CA 1
ATOM 716 C C . ALA A 1 91 ? -3.664 11.036 36.095 1.00 74.56 91 ALA A C 1
ATOM 718 O O . ALA A 1 91 ? -3.299 11.846 36.945 1.00 74.56 91 ALA A O 1
ATOM 719 N N . ALA A 1 92 ? -4.854 10.428 36.155 1.00 73.25 92 ALA A N 1
ATOM 720 C CA . ALA A 1 92 ? -5.811 10.639 37.241 1.00 73.25 92 ALA A CA 1
ATOM 721 C C . ALA A 1 92 ? -5.305 10.091 38.590 1.00 73.25 92 ALA A C 1
ATOM 723 O O . ALA A 1 92 ? -5.519 10.710 39.629 1.00 73.25 92 ALA A O 1
ATOM 724 N N . LEU A 1 93 ? -4.588 8.961 38.582 1.00 75.62 93 LEU A N 1
ATOM 725 C CA . LEU A 1 93 ? -4.006 8.377 39.795 1.00 75.62 93 LEU A CA 1
ATOM 726 C C . LEU A 1 93 ? -2.825 9.197 40.335 1.00 75.62 93 LEU A C 1
ATOM 728 O O . LEU A 1 93 ? -2.676 9.307 41.544 1.00 75.62 93 LEU A O 1
ATOM 732 N N . THR A 1 94 ? -2.009 9.821 39.481 1.00 70.81 94 THR A N 1
ATOM 733 C CA . THR A 1 94 ? -0.908 10.691 39.937 1.00 70.81 94 THR A CA 1
ATOM 734 C C . THR A 1 94 ? -1.360 12.068 40.423 1.00 70.81 94 THR A C 1
ATOM 736 O O . THR A 1 94 ? -0.659 12.673 41.229 1.00 70.81 94 THR A O 1
ATOM 739 N N . THR A 1 95 ? -2.515 12.573 39.979 1.00 66.44 95 THR A N 1
ATOM 740 C CA . THR A 1 95 ? -3.072 13.856 40.462 1.00 66.44 95 THR A CA 1
ATOM 741 C C . THR A 1 95 ? -4.008 13.708 41.664 1.00 66.44 95 THR A C 1
ATOM 743 O O . THR A 1 95 ? -4.148 14.660 42.424 1.00 66.44 95 THR A O 1
ATOM 746 N N . GLY A 1 96 ? -4.591 12.525 41.892 1.00 62.28 96 GLY A N 1
ATOM 747 C CA . GLY A 1 96 ? -5.481 12.247 43.028 1.00 62.28 96 GLY A CA 1
ATOM 748 C C . GLY A 1 96 ? -4.801 12.010 44.387 1.00 62.28 96 GLY A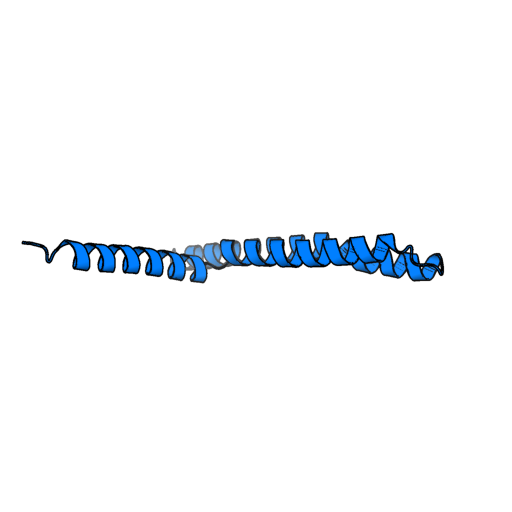 C 1
ATOM 749 O O . GLY A 1 96 ? -5.502 11.909 45.384 1.00 62.28 96 GLY A O 1
ATOM 750 N N . TYR A 1 97 ? -3.465 11.943 44.452 1.00 55.19 97 TYR A N 1
ATOM 751 C CA . TYR A 1 97 ? -2.679 11.720 45.685 1.00 55.19 97 TYR A CA 1
ATOM 752 C C . TYR A 1 97 ? -1.985 12.996 46.205 1.00 55.19 97 TYR A C 1
ATOM 754 O O . TYR A 1 97 ? -0.897 12.950 46.778 1.00 55.19 97 TYR A O 1
ATOM 762 N N . ARG A 1 98 ? -2.590 14.164 45.970 1.00 50.09 98 ARG A N 1
ATOM 763 C CA . ARG A 1 98 ? -2.141 15.450 46.522 1.00 50.09 98 ARG A CA 1
ATOM 764 C C . ARG A 1 98 ? -3.250 16.108 47.346 1.00 50.09 98 ARG A C 1
ATOM 766 O O . ARG A 1 98 ? -3.694 17.187 46.984 1.00 50.09 98 ARG A O 1
ATOM 773 N N . PHE A 1 99 ? -3.686 15.453 48.418 1.00 47.94 99 PHE A N 1
ATOM 774 C CA . PHE A 1 99 ? -4.293 16.079 49.599 1.00 47.94 99 PHE A CA 1
ATOM 775 C C . PHE A 1 99 ? -4.003 15.209 50.818 1.00 47.94 99 PHE A C 1
ATOM 777 O O . PHE A 1 99 ? -4.123 13.971 50.681 1.00 47.94 99 PHE A O 1
#